Protein AF-A0A4V3A9Y1-F1 (afdb_monomer_lite)

pLDDT: mean 79.06, std 17.5, range [31.09, 97.31]

Radius of gyration: 21.63 Å; chains: 1; bounding box: 69×48×51 Å

Organism: NCBI:txid1442381

Secondary structure (DSSP, 8-state):
--------THHHHSS--HHHHHHHHHHHHHTS-GGG--TT--HHHHHHHHHHHHHHHHHHHHHHHHHHHHHHHHHHH---HHHHHHHHHHHHHHHHHHHHHHHH-GGGGTSHHHHH--TT-S---------

Foldseek 3Di:
DDPPPCPDPVVVPDDDFQLVVLQVQLVCLVVDDPVPDDPPDDSNVVSVVSNVVSVVLLVLLQVLVVLLVVLVVCLVPPPPVVCNVVSVVVNVVSVVSNVVSCVNGVVCVVVVVVSPPPNCPPPPPPVPDDD

Structure (mmCIF, N/CA/C/O backbone):
data_AF-A0A4V3A9Y1-F1
#
_entry.id   AF-A0A4V3A9Y1-F1
#
loop_
_atom_site.group_PDB
_atom_site.id
_atom_site.type_symbol
_atom_site.label_atom_id
_atom_site.label_alt_id
_atom_site.label_comp_id
_atom_site.label_asym_id
_atom_site.label_entity_id
_atom_site.label_seq_id
_atom_site.pdbx_PDB_ins_code
_atom_site.Cartn_x
_atom_site.Cartn_y
_atom_site.Cartn_z
_atom_site.occupancy
_atom_site.B_iso_or_equiv
_atom_site.auth_seq_id
_atom_site.auth_comp_id
_atom_site.auth_asym_id
_atom_site.auth_atom_id
_atom_site.pdbx_PDB_model_num
ATOM 1 N N . MET A 1 1 ? 36.194 7.077 -20.999 1.00 31.09 1 MET A N 1
ATOM 2 C CA . MET A 1 1 ? 34.981 7.918 -20.950 1.00 31.09 1 MET A CA 1
ATOM 3 C C . MET A 1 1 ? 33.993 7.251 -20.008 1.00 31.09 1 MET A C 1
ATOM 5 O O . MET A 1 1 ? 33.429 6.244 -20.418 1.00 31.09 1 MET A O 1
ATOM 9 N N . PRO A 1 2 ? 33.827 7.691 -18.749 1.00 38.62 2 PRO A N 1
ATOM 10 C CA . PRO A 1 2 ? 32.738 7.183 -17.933 1.00 38.62 2 PRO A CA 1
ATOM 11 C C . PRO A 1 2 ? 31.475 7.967 -18.294 1.00 38.62 2 PRO A C 1
ATOM 13 O O . PRO A 1 2 ? 31.439 9.192 -18.180 1.00 38.62 2 PRO A O 1
ATOM 16 N N . VAL A 1 3 ? 30.447 7.267 -18.767 1.00 38.62 3 VAL A N 1
ATOM 17 C CA . VAL A 1 3 ? 29.096 7.826 -18.831 1.00 38.62 3 VAL A CA 1
ATOM 18 C C . VAL A 1 3 ? 28.608 7.874 -17.388 1.00 38.62 3 VAL A C 1
ATOM 20 O O . VAL A 1 3 ? 28.183 6.867 -16.830 1.00 38.62 3 VAL A O 1
ATOM 23 N N . VAL A 1 4 ? 28.767 9.030 -16.746 1.00 34.91 4 VAL A N 1
ATOM 24 C CA . VAL A 1 4 ? 28.169 9.294 -15.438 1.00 34.91 4 VAL A CA 1
ATOM 25 C C . VAL A 1 4 ? 26.670 9.390 -15.690 1.00 34.91 4 VAL A C 1
ATOM 27 O O . VAL A 1 4 ? 26.194 10.353 -16.290 1.00 34.91 4 VAL A O 1
ATOM 30 N N . PHE A 1 5 ? 25.937 8.343 -15.322 1.00 37.81 5 PHE A N 1
ATOM 31 C CA . PHE A 1 5 ? 24.484 8.316 -15.384 1.00 37.81 5 PHE A CA 1
ATOM 32 C C . PHE A 1 5 ? 23.961 9.310 -14.342 1.00 37.81 5 PHE A C 1
ATOM 34 O O . PHE A 1 5 ? 23.736 8.967 -13.186 1.00 37.81 5 PHE A O 1
ATOM 41 N N . SER A 1 6 ? 23.846 10.577 -14.741 1.00 43.66 6 SER A N 1
ATOM 42 C CA . SER A 1 6 ? 23.166 11.614 -13.968 1.00 43.66 6 SER A CA 1
ATOM 43 C C . SER A 1 6 ? 21.662 11.364 -14.066 1.00 43.66 6 SER A C 1
ATOM 45 O O . SER A 1 6 ? 20.934 12.062 -14.768 1.00 43.66 6 SER A O 1
ATOM 47 N N . MET A 1 7 ? 21.197 10.295 -13.418 1.00 37.00 7 MET A N 1
ATOM 48 C CA . MET A 1 7 ? 19.790 10.155 -13.071 1.00 37.00 7 MET A CA 1
ATOM 49 C C . MET A 1 7 ? 19.593 11.055 -11.853 1.00 37.00 7 MET A C 1
ATOM 51 O O . MET A 1 7 ? 20.081 10.746 -10.770 1.00 37.00 7 MET A O 1
ATOM 55 N N . SER A 1 8 ? 18.982 12.221 -12.054 1.00 46.19 8 SER A N 1
ATOM 56 C CA . SER A 1 8 ? 18.840 13.240 -11.014 1.00 46.19 8 SER A CA 1
ATOM 57 C C . SER A 1 8 ? 18.206 12.657 -9.748 1.00 46.19 8 SER A C 1
ATOM 59 O O . SER A 1 8 ? 17.066 12.189 -9.794 1.00 46.19 8 SER A O 1
ATOM 61 N N . GLU A 1 9 ? 18.902 12.771 -8.614 1.00 44.53 9 GLU A N 1
ATOM 62 C CA . GLU A 1 9 ? 18.402 12.461 -7.262 1.00 44.53 9 GLU A CA 1
ATOM 63 C C . GLU A 1 9 ? 17.035 13.114 -6.969 1.00 44.53 9 GLU A C 1
ATOM 65 O O . GLU A 1 9 ? 16.239 12.585 -6.198 1.00 44.53 9 GLU A O 1
ATOM 70 N N . ALA A 1 10 ? 16.713 14.218 -7.652 1.00 42.12 10 ALA A N 1
ATOM 71 C CA . ALA A 1 10 ? 15.444 14.934 -7.546 1.00 42.12 10 ALA A CA 1
ATOM 72 C C . ALA A 1 10 ? 14.206 14.116 -7.973 1.00 42.12 10 ALA A C 1
ATOM 74 O O . ALA A 1 10 ? 13.137 14.312 -7.403 1.00 42.12 10 ALA A O 1
ATOM 75 N N . ALA A 1 11 ? 14.336 13.178 -8.920 1.00 45.00 11 ALA A N 1
ATOM 76 C CA . ALA A 1 11 ? 13.206 12.355 -9.376 1.00 45.00 11 ALA A CA 1
ATOM 77 C C . ALA A 1 11 ? 12.803 11.273 -8.356 1.00 45.00 11 ALA A C 1
ATOM 79 O O . ALA A 1 11 ? 11.704 10.735 -8.414 1.00 45.00 11 ALA A O 1
ATOM 80 N N . TRP A 1 12 ? 13.698 10.951 -7.420 1.00 47.22 12 TRP A N 1
ATOM 81 C CA . TRP A 1 12 ? 13.473 9.955 -6.373 1.00 47.22 12 TRP A CA 1
ATOM 82 C C . TRP A 1 12 ? 12.894 10.554 -5.087 1.00 47.22 12 TRP A C 1
ATOM 84 O O . TRP A 1 12 ? 12.311 9.817 -4.296 1.00 47.22 12 TRP A O 1
ATOM 94 N N . LEU A 1 13 ? 13.099 11.855 -4.843 1.00 47.75 13 LEU A N 1
ATOM 95 C CA . LEU A 1 13 ? 12.975 12.428 -3.498 1.00 47.75 13 LEU A CA 1
ATOM 96 C C . LEU A 1 13 ? 11.815 13.415 -3.313 1.00 47.75 13 LEU A C 1
ATOM 98 O O . LEU A 1 13 ? 11.480 13.727 -2.175 1.00 47.75 13 LEU A O 1
ATOM 102 N N . HIS A 1 14 ? 11.176 13.899 -4.379 1.00 41.16 14 HIS A N 1
ATOM 103 C CA . HIS A 1 14 ? 10.096 14.877 -4.239 1.00 41.16 14 HIS A CA 1
ATOM 104 C C . HIS A 1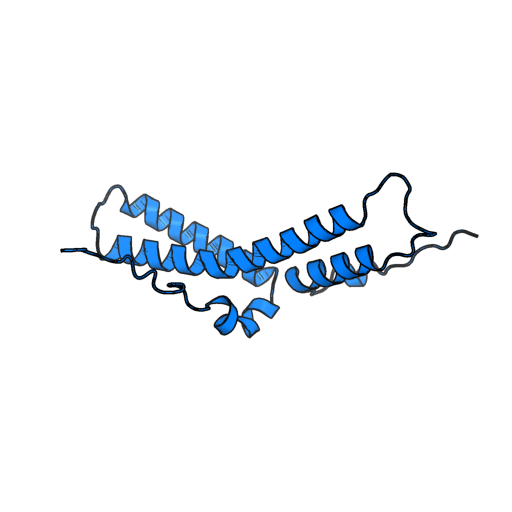 14 ? 8.796 14.421 -4.926 1.00 41.16 14 HIS A C 1
ATOM 106 O O . HIS A 1 14 ? 8.681 14.414 -6.145 1.00 41.16 14 HIS A O 1
ATOM 112 N N . GLU A 1 15 ? 7.808 14.072 -4.090 1.00 52.28 15 GLU A N 1
ATOM 113 C CA . GLU A 1 15 ? 6.356 14.076 -4.376 1.00 52.28 15 GLU A CA 1
ATOM 114 C C . GLU A 1 15 ? 5.758 12.961 -5.253 1.00 52.28 15 GLU A C 1
ATOM 116 O O . GLU A 1 15 ? 4.599 13.059 -5.657 1.00 52.28 15 GLU A O 1
ATOM 121 N N . CYS A 1 16 ? 6.481 11.874 -5.524 1.00 55.56 16 CYS A N 1
ATOM 122 C CA . CYS A 1 16 ? 5.965 10.823 -6.402 1.00 55.56 16 CYS A CA 1
ATOM 123 C C . CYS A 1 16 ? 5.119 9.781 -5.660 1.00 55.56 16 CYS A C 1
ATOM 125 O O . CYS A 1 16 ? 5.530 9.205 -4.656 1.00 55.56 16 CYS A O 1
ATOM 127 N N . ASP A 1 17 ? 3.935 9.530 -6.210 1.00 79.75 17 ASP A N 1
ATOM 128 C CA . ASP A 1 17 ? 3.071 8.412 -5.862 1.00 79.75 17 ASP A CA 1
ATOM 129 C C . ASP A 1 17 ? 3.841 7.084 -5.940 1.00 79.75 17 ASP A C 1
ATOM 131 O O . ASP A 1 17 ? 4.363 6.730 -7.001 1.00 79.75 17 ASP A O 1
ATOM 135 N N . PHE A 1 18 ? 3.953 6.376 -4.809 1.00 83.44 18 PHE A N 1
ATOM 136 C CA . PHE A 1 18 ? 4.771 5.166 -4.713 1.00 83.44 18 PHE A CA 1
ATOM 137 C C . PHE A 1 18 ? 4.317 4.093 -5.709 1.00 83.44 18 PHE A C 1
ATOM 139 O O . PHE A 1 18 ? 5.150 3.530 -6.421 1.00 83.44 18 PHE A O 1
ATOM 146 N N . TYR A 1 19 ? 3.008 3.850 -5.820 1.00 86.00 19 TYR A N 1
ATOM 147 C CA . TYR A 1 19 ? 2.439 2.914 -6.784 1.00 86.00 19 TYR A CA 1
ATOM 148 C C . TYR A 1 19 ? 2.849 3.279 -8.211 1.00 86.00 19 TYR A C 1
ATOM 150 O O . TYR A 1 19 ? 3.471 2.455 -8.879 1.00 86.00 19 TYR A O 1
ATOM 158 N N . ALA A 1 20 ? 2.609 4.512 -8.659 1.00 85.19 20 ALA A N 1
ATOM 159 C CA . ALA A 1 20 ? 3.014 4.954 -9.995 1.00 85.19 20 ALA A CA 1
ATOM 160 C C . ALA A 1 20 ? 4.524 4.774 -10.225 1.00 85.19 20 ALA A C 1
ATOM 162 O O . ALA A 1 20 ? 4.945 4.249 -11.255 1.00 85.19 20 ALA A O 1
ATOM 163 N N . CYS A 1 21 ? 5.337 5.106 -9.219 1.00 87.00 21 CYS A N 1
ATOM 164 C CA . CYS A 1 21 ? 6.785 4.953 -9.284 1.00 87.00 21 CYS A CA 1
ATOM 165 C C . CYS A 1 21 ? 7.206 3.488 -9.486 1.00 87.00 21 CYS A C 1
ATOM 167 O O . CYS A 1 21 ? 8.087 3.206 -10.299 1.00 87.00 21 CYS A O 1
ATOM 169 N N . THR A 1 22 ? 6.577 2.538 -8.790 1.00 88.19 22 THR A N 1
ATOM 170 C CA . THR A 1 22 ? 6.874 1.109 -8.988 1.00 88.19 22 THR A CA 1
ATOM 171 C C . THR A 1 22 ? 6.547 0.638 -10.406 1.00 88.19 22 THR A C 1
ATOM 173 O O . THR A 1 22 ? 7.354 -0.075 -11.003 1.00 88.19 22 THR A O 1
ATOM 176 N N . GLN A 1 23 ? 5.431 1.102 -10.981 1.00 88.38 23 GLN A N 1
ATOM 177 C CA . GLN A 1 23 ? 5.025 0.755 -12.346 1.00 88.38 23 GLN A CA 1
ATOM 178 C C . GLN A 1 23 ? 6.017 1.293 -13.386 1.00 88.38 23 GLN A C 1
ATOM 180 O O . GLN A 1 23 ? 6.516 0.541 -14.227 1.00 88.38 23 GLN A O 1
ATOM 185 N N . ASP A 1 24 ? 6.374 2.576 -13.283 1.00 88.06 24 ASP A N 1
ATOM 186 C CA . ASP A 1 24 ? 7.307 3.222 -14.212 1.00 88.06 24 ASP A CA 1
ATOM 187 C C . ASP A 1 24 ? 8.692 2.567 -14.167 1.00 88.06 24 ASP A C 1
ATOM 189 O O . ASP A 1 24 ? 9.324 2.321 -15.197 1.00 88.06 24 ASP A O 1
ATOM 193 N N . ARG A 1 25 ? 9.175 2.224 -12.970 1.00 86.50 25 ARG A N 1
ATOM 194 C CA . ARG A 1 25 ? 10.487 1.586 -12.799 1.00 86.50 25 ARG A CA 1
ATOM 195 C C . ARG A 1 25 ? 10.512 0.162 -13.327 1.00 86.50 25 ARG A C 1
ATOM 197 O O . ARG A 1 25 ? 11.488 -0.207 -13.977 1.00 86.50 25 ARG A O 1
ATOM 204 N N . ALA A 1 26 ? 9.462 -0.621 -13.088 1.00 90.00 26 ALA A N 1
ATOM 205 C CA . ALA A 1 26 ? 9.338 -1.955 -13.664 1.00 90.00 26 ALA A CA 1
ATOM 206 C C . ALA A 1 26 ? 9.351 -1.889 -15.202 1.00 90.00 26 ALA A C 1
ATOM 208 O O . ALA A 1 26 ? 10.055 -2.663 -15.856 1.00 90.00 26 ALA A O 1
ATOM 209 N N . ALA A 1 27 ? 8.658 -0.907 -15.791 1.00 88.19 27 ALA A N 1
ATOM 210 C CA . ALA A 1 27 ? 8.676 -0.675 -17.233 1.00 88.19 27 ALA A CA 1
ATOM 211 C C . ALA A 1 27 ? 10.077 -0.305 -17.757 1.00 88.19 27 ALA A C 1
ATOM 213 O O . ALA A 1 27 ? 10.523 -0.865 -18.761 1.00 88.19 27 ALA A O 1
ATOM 214 N N . LEU A 1 28 ? 10.803 0.578 -17.062 1.00 90.19 28 LEU A N 1
ATOM 215 C CA . LEU A 1 28 ? 12.177 0.952 -17.424 1.00 90.19 28 LEU A CA 1
ATOM 216 C C . LEU A 1 28 ? 13.148 -0.233 -17.355 1.00 90.19 28 LEU A C 1
ATOM 218 O O . LEU A 1 28 ? 13.992 -0.384 -18.238 1.00 90.19 28 LEU A O 1
ATOM 222 N N . LEU A 1 29 ? 13.022 -1.088 -16.339 1.00 89.00 29 LEU A N 1
ATOM 223 C CA . LEU A 1 29 ? 13.847 -2.290 -16.196 1.00 89.00 29 LEU A CA 1
ATOM 224 C C . LEU A 1 29 ? 13.599 -3.289 -17.333 1.00 89.00 29 LEU A C 1
ATOM 226 O O . LEU A 1 29 ? 14.552 -3.836 -17.891 1.00 89.00 29 LEU A O 1
ATOM 230 N N . ARG A 1 30 ? 12.338 -3.468 -17.742 1.00 88.50 30 ARG A N 1
ATOM 231 C CA . ARG A 1 30 ? 11.974 -4.312 -18.894 1.00 88.50 30 ARG A CA 1
ATOM 232 C C . ARG A 1 30 ? 12.485 -3.747 -20.217 1.00 88.50 30 ARG A C 1
ATOM 234 O O . ARG A 1 30 ? 12.943 -4.506 -21.068 1.00 88.50 30 ARG A O 1
ATOM 241 N N . ALA A 1 31 ? 12.444 -2.426 -20.377 1.00 89.56 31 ALA A N 1
ATOM 242 C CA . ALA A 1 31 ? 12.921 -1.727 -21.570 1.00 89.56 31 ALA A CA 1
ATOM 243 C C . ALA A 1 31 ? 14.456 -1.581 -21.637 1.00 89.56 31 ALA A C 1
ATOM 245 O O . ALA A 1 31 ? 14.976 -1.042 -22.618 1.00 89.56 31 ALA A O 1
ATOM 246 N N . TRP A 1 32 ? 15.192 -2.034 -20.616 1.00 87.88 32 TRP A N 1
ATOM 247 C CA . TRP A 1 32 ? 16.641 -1.865 -20.551 1.00 87.88 32 TRP A CA 1
ATOM 248 C C . TRP A 1 32 ? 17.351 -2.588 -21.711 1.00 87.88 32 TRP A C 1
ATOM 250 O O . TRP A 1 32 ? 17.110 -3.784 -21.911 1.00 87.88 32 TRP A O 1
ATOM 260 N N . PRO A 1 33 ? 18.264 -1.920 -22.449 1.00 87.81 33 PRO A N 1
ATOM 261 C CA . PRO A 1 33 ? 18.945 -2.525 -23.591 1.00 87.81 33 PRO A CA 1
ATOM 262 C C . PRO A 1 33 ? 19.747 -3.773 -23.213 1.00 87.81 33 PRO A C 1
ATOM 264 O O . PRO A 1 33 ? 20.596 -3.716 -22.324 1.00 87.81 33 PRO A O 1
ATOM 267 N N . GLU A 1 34 ? 19.553 -4.870 -23.952 1.00 81.94 34 GLU A N 1
ATOM 268 C CA . GLU A 1 34 ? 20.246 -6.150 -23.716 1.00 81.94 34 GLU A CA 1
ATOM 269 C C . GLU A 1 34 ? 21.774 -5.989 -23.674 1.00 81.94 34 GLU A C 1
ATOM 271 O O . GLU A 1 34 ? 22.442 -6.513 -22.790 1.00 81.94 34 GLU A O 1
ATOM 276 N N . ALA A 1 35 ? 22.325 -5.171 -24.578 1.00 83.56 35 ALA A N 1
ATOM 277 C CA . ALA A 1 35 ? 23.761 -4.905 -24.679 1.00 83.56 35 ALA A CA 1
ATOM 278 C C . ALA A 1 35 ? 24.372 -4.227 -23.435 1.00 83.56 35 ALA A C 1
ATOM 280 O O . ALA A 1 35 ? 25.593 -4.186 -23.297 1.00 83.56 35 ALA A O 1
ATOM 281 N N . LEU A 1 36 ? 23.537 -3.667 -22.555 1.00 82.31 36 LEU A N 1
ATOM 282 C CA . LEU A 1 36 ? 23.933 -2.985 -21.324 1.00 82.31 36 LEU A CA 1
ATOM 283 C C . LEU A 1 36 ? 23.452 -3.731 -20.073 1.00 82.31 36 LEU A C 1
ATOM 285 O O . LEU A 1 36 ? 23.504 -3.165 -18.978 1.00 82.31 36 LEU A O 1
ATOM 289 N N . ARG A 1 37 ? 22.942 -4.963 -20.210 1.00 81.56 37 ARG A N 1
ATOM 290 C CA . ARG A 1 37 ? 22.476 -5.734 -19.058 1.00 81.56 37 ARG A CA 1
ATOM 291 C C . ARG A 1 37 ? 23.650 -6.255 -18.224 1.00 81.56 37 ARG A C 1
ATOM 293 O O . ARG A 1 37 ? 24.610 -6.790 -18.778 1.00 81.56 37 ARG A O 1
ATOM 300 N N . PRO A 1 38 ? 23.589 -6.142 -16.886 1.00 80.81 38 PRO A N 1
ATOM 301 C CA . PRO A 1 38 ? 24.553 -6.806 -16.020 1.00 80.81 38 PRO A CA 1
ATOM 302 C C . PRO A 1 38 ? 24.400 -8.331 -16.123 1.00 80.81 38 PRO A C 1
ATOM 304 O O . PRO A 1 38 ? 23.317 -8.859 -15.900 1.00 80.81 38 PRO A O 1
ATOM 307 N N . ASN A 1 39 ? 25.494 -9.053 -16.377 1.00 77.56 39 ASN A N 1
ATOM 308 C CA . ASN A 1 39 ? 25.481 -10.512 -16.592 1.00 77.56 39 ASN A CA 1
ATOM 309 C C . ASN A 1 39 ? 24.970 -11.354 -15.402 1.00 77.56 39 ASN A C 1
ATOM 311 O O . ASN A 1 39 ? 24.739 -12.547 -15.564 1.00 77.56 39 ASN A O 1
ATOM 315 N N . ALA A 1 40 ? 24.842 -10.771 -14.208 1.00 81.19 40 ALA A N 1
ATOM 316 C CA . ALA A 1 40 ? 24.442 -11.469 -12.983 1.00 81.19 40 ALA A CA 1
ATOM 317 C C . ALA A 1 40 ? 23.096 -10.990 -12.412 1.00 81.19 40 ALA A C 1
ATOM 319 O O . ALA A 1 40 ? 22.735 -11.398 -11.310 1.00 81.19 40 ALA A O 1
ATOM 320 N N . LEU A 1 41 ? 22.378 -10.106 -13.115 1.00 82.50 41 LEU A N 1
ATOM 321 C CA . LEU A 1 41 ? 21.134 -9.524 -12.621 1.00 82.50 41 LEU A CA 1
ATOM 322 C C . LEU A 1 41 ? 19.981 -9.825 -13.577 1.00 82.50 41 LEU A C 1
ATOM 324 O O . LEU A 1 41 ? 19.960 -9.341 -14.708 1.00 82.50 41 LEU A O 1
ATOM 328 N N . ASP A 1 42 ? 19.003 -10.586 -13.092 1.00 88.69 42 ASP A N 1
ATOM 329 C CA . ASP A 1 42 ? 17.748 -10.791 -13.805 1.00 88.69 42 ASP A CA 1
ATOM 330 C C . ASP A 1 42 ? 16.862 -9.546 -13.655 1.00 88.69 42 ASP A C 1
ATOM 332 O O . ASP A 1 42 ? 16.149 -9.361 -12.667 1.00 88.69 42 ASP A O 1
ATOM 336 N N . LEU A 1 43 ? 16.941 -8.657 -14.647 1.00 88.75 43 LEU A N 1
ATOM 337 C CA . LEU A 1 43 ? 16.154 -7.425 -14.673 1.00 88.75 43 LEU A CA 1
ATOM 338 C C . LEU A 1 43 ? 14.650 -7.682 -14.810 1.00 88.75 43 LEU A C 1
ATOM 340 O O . LEU A 1 43 ? 13.868 -6.827 -14.401 1.00 88.75 43 LEU A O 1
ATOM 344 N N . ASN A 1 44 ? 14.235 -8.823 -15.371 1.00 88.94 44 ASN A N 1
ATOM 345 C CA . ASN A 1 44 ? 12.815 -9.143 -15.494 1.00 88.94 44 ASN A CA 1
ATOM 346 C C . ASN A 1 44 ? 12.246 -9.530 -14.132 1.00 88.94 44 ASN A C 1
ATOM 348 O O . ASN A 1 44 ? 11.202 -9.007 -13.750 1.00 88.94 44 ASN A O 1
ATOM 352 N N . HIS A 1 45 ? 12.963 -10.378 -13.392 1.00 89.94 45 HIS A N 1
ATOM 353 C CA . HIS A 1 45 ? 12.563 -10.759 -12.041 1.00 89.94 45 HIS A CA 1
ATOM 354 C C . HIS A 1 45 ? 12.540 -9.548 -11.097 1.00 89.94 45 HIS A C 1
ATOM 356 O O . HIS A 1 45 ? 11.558 -9.327 -10.397 1.00 89.94 45 HIS A O 1
ATOM 362 N N . LEU A 1 46 ? 13.560 -8.685 -11.154 1.00 90.81 46 LEU A N 1
ATOM 363 C CA . LEU A 1 46 ? 13.583 -7.460 -10.348 1.00 90.81 46 LEU A CA 1
ATOM 364 C C . LEU A 1 46 ? 12.439 -6.494 -10.706 1.00 90.81 46 LEU A C 1
ATOM 366 O O . LEU A 1 46 ? 11.879 -5.837 -9.829 1.00 90.81 46 LEU A O 1
ATOM 370 N N . ALA A 1 47 ? 12.092 -6.383 -11.992 1.00 91.44 47 ALA A N 1
ATOM 371 C CA . ALA A 1 47 ? 10.954 -5.573 -12.420 1.00 91.44 47 ALA A CA 1
ATOM 372 C C . ALA A 1 47 ? 9.633 -6.102 -11.845 1.00 91.44 47 ALA A C 1
ATOM 374 O O . ALA A 1 47 ? 8.801 -5.305 -11.416 1.00 91.44 47 ALA A O 1
ATOM 375 N N . GLU A 1 48 ? 9.457 -7.424 -11.819 1.00 91.38 48 GLU A N 1
ATOM 376 C CA . GLU A 1 48 ? 8.291 -8.085 -11.230 1.00 91.38 48 GLU A CA 1
ATOM 377 C C . GLU A 1 48 ? 8.192 -7.820 -9.723 1.00 91.38 48 GLU A C 1
ATOM 379 O O . GLU A 1 48 ? 7.153 -7.355 -9.265 1.00 91.38 48 GLU A O 1
ATOM 384 N N . GLU A 1 49 ? 9.278 -7.985 -8.962 1.00 93.75 49 GLU A N 1
ATOM 385 C CA . GLU A 1 49 ? 9.282 -7.715 -7.514 1.00 93.75 49 GLU A CA 1
ATOM 386 C C . GLU A 1 49 ? 8.913 -6.257 -7.178 1.00 93.75 49 GLU A C 1
ATOM 388 O O . GLU A 1 49 ? 8.200 -5.972 -6.205 1.00 93.75 49 GLU A O 1
ATOM 393 N N . ILE A 1 50 ? 9.390 -5.311 -7.991 1.00 89.62 50 ILE A N 1
ATOM 394 C CA . ILE A 1 50 ? 9.076 -3.890 -7.824 1.00 89.62 50 ILE A CA 1
ATOM 395 C C . ILE A 1 50 ? 7.599 -3.629 -8.135 1.00 89.62 50 ILE A C 1
ATOM 397 O O . ILE A 1 50 ? 6.931 -2.949 -7.356 1.00 89.62 50 ILE A O 1
ATOM 401 N N . GLU A 1 51 ? 7.072 -4.177 -9.229 1.00 90.50 51 GLU A N 1
ATOM 402 C CA . GLU A 1 51 ? 5.657 -4.046 -9.595 1.00 90.50 51 GLU A CA 1
ATOM 403 C C . GLU A 1 51 ? 4.733 -4.666 -8.536 1.00 90.50 51 GLU A C 1
ATOM 405 O O . GLU A 1 51 ? 3.758 -4.035 -8.111 1.00 90.50 51 GLU A O 1
ATOM 410 N N . ASP A 1 52 ? 5.084 -5.851 -8.035 1.00 90.75 52 ASP A N 1
ATOM 411 C CA . ASP A 1 52 ? 4.360 -6.553 -6.977 1.00 90.75 52 ASP A CA 1
ATOM 412 C C . ASP A 1 52 ? 4.299 -5.752 -5.676 1.00 90.75 52 ASP A C 1
ATOM 414 O O . ASP A 1 52 ? 3.280 -5.773 -4.973 1.00 90.75 52 ASP A O 1
ATOM 418 N N . SER A 1 53 ? 5.363 -5.007 -5.366 1.00 88.69 53 SER A N 1
ATOM 419 C CA . SER A 1 53 ? 5.398 -4.107 -4.212 1.00 88.69 53 SER A CA 1
ATOM 420 C C . SER A 1 53 ? 4.356 -2.989 -4.341 1.00 88.69 53 SER A C 1
ATOM 422 O O . SER A 1 53 ? 3.667 -2.664 -3.370 1.00 88.69 53 SER A O 1
ATOM 424 N N . GLY A 1 54 ? 4.173 -2.438 -5.544 1.00 88.75 54 GLY A N 1
ATOM 425 C CA . GLY A 1 54 ? 3.096 -1.491 -5.835 1.00 88.75 54 GLY A CA 1
ATOM 426 C C . GLY A 1 54 ? 1.715 -2.133 -5.716 1.00 88.75 54 GLY A C 1
ATOM 427 O O . GLY A 1 54 ? 0.824 -1.612 -5.039 1.00 88.75 54 GLY A O 1
ATOM 428 N N . GLU A 1 55 ? 1.527 -3.302 -6.323 1.00 89.31 55 GLU A N 1
ATOM 429 C CA . GLU A 1 55 ? 0.242 -4.005 -6.292 1.00 89.31 55 GLU A CA 1
ATOM 430 C C . GLU A 1 55 ? -0.140 -4.443 -4.866 1.00 89.31 55 GLU A C 1
ATOM 432 O O . GLU A 1 55 ? -1.315 -4.474 -4.491 1.00 89.31 55 GLU A O 1
ATOM 437 N N . PHE A 1 56 ? 0.839 -4.728 -4.004 1.00 89.44 56 PHE A N 1
ATOM 438 C CA . PHE A 1 56 ? 0.607 -4.940 -2.577 1.00 89.44 56 PHE A CA 1
ATOM 439 C C . PHE A 1 56 ? -0.021 -3.712 -1.897 1.00 89.44 56 PHE A C 1
ATOM 441 O O . PHE A 1 56 ? -1.030 -3.859 -1.202 1.00 89.44 56 PHE A O 1
ATOM 448 N N . GLN A 1 57 ? 0.500 -2.507 -2.148 1.00 90.81 57 GLN A N 1
ATOM 449 C CA . GLN A 1 57 ? -0.066 -1.259 -1.614 1.00 90.81 57 GLN A CA 1
ATOM 450 C C . GLN A 1 57 ? -1.500 -1.030 -2.112 1.00 90.81 57 GLN A C 1
ATOM 452 O O . GLN A 1 57 ? -2.392 -0.684 -1.331 1.00 90.81 57 GLN A O 1
ATOM 457 N N . ARG A 1 58 ? -1.765 -1.311 -3.395 1.00 89.88 58 ARG A N 1
ATOM 458 C CA . ARG A 1 58 ? -3.116 -1.239 -3.977 1.00 89.88 58 ARG A CA 1
ATOM 459 C C . ARG A 1 58 ? -4.086 -2.209 -3.291 1.00 89.88 58 ARG A C 1
ATOM 461 O O . ARG A 1 58 ? -5.198 -1.827 -2.914 1.00 89.88 58 ARG A O 1
ATOM 468 N N . ARG A 1 59 ? -3.664 -3.457 -3.061 1.00 90.75 59 ARG A N 1
ATOM 469 C CA . ARG A 1 59 ? -4.450 -4.471 -2.329 1.00 90.75 59 ARG A CA 1
ATOM 470 C C . ARG A 1 59 ? -4.695 -4.073 -0.871 1.00 90.75 59 ARG A C 1
ATOM 472 O O . ARG A 1 59 ? -5.800 -4.283 -0.361 1.00 90.75 59 ARG A O 1
ATOM 479 N N . ALA A 1 60 ? -3.713 -3.467 -0.203 1.00 91.50 60 ALA A N 1
ATOM 480 C CA . ALA A 1 60 ? -3.864 -2.926 1.148 1.00 91.50 60 ALA A CA 1
ATOM 481 C C . ALA A 1 60 ? -4.908 -1.796 1.191 1.00 91.50 60 ALA A C 1
ATOM 483 O O . ALA A 1 60 ? -5.813 -1.828 2.030 1.00 91.50 60 ALA A O 1
ATOM 484 N N . ALA A 1 61 ? -4.865 -0.863 0.233 1.00 90.88 61 ALA A N 1
ATOM 485 C CA . ALA A 1 61 ? -5.838 0.225 0.116 1.00 90.88 61 ALA A CA 1
ATOM 486 C C . ALA A 1 61 ? -7.289 -0.276 -0.035 1.00 90.88 61 ALA A C 1
ATOM 488 O O . ALA A 1 61 ? -8.212 0.362 0.474 1.00 90.88 61 ALA A O 1
ATOM 489 N N . ARG A 1 62 ? -7.496 -1.433 -0.682 1.00 89.81 62 ARG A N 1
ATOM 490 C CA . ARG A 1 62 ? -8.817 -2.072 -0.833 1.00 89.81 62 ARG A CA 1
ATOM 491 C C . ARG A 1 62 ? -9.257 -2.870 0.399 1.00 89.81 62 ARG A C 1
ATOM 493 O O . ARG A 1 62 ? -10.424 -2.829 0.781 1.00 89.81 62 ARG A O 1
ATOM 500 N N . SER A 1 63 ? -8.345 -3.610 1.024 1.00 91.44 63 SER A N 1
ATOM 501 C CA . SER A 1 63 ? -8.669 -4.559 2.105 1.00 91.44 63 SER A CA 1
ATOM 502 C C . SER A 1 63 ? -8.789 -3.913 3.488 1.00 91.44 63 SER A C 1
ATOM 504 O O . SER A 1 63 ? -9.688 -4.259 4.257 1.00 91.44 63 SER A O 1
ATOM 506 N N . LEU A 1 64 ? -7.937 -2.940 3.816 1.00 93.31 64 LEU A N 1
ATOM 507 C CA . LEU A 1 64 ? -7.922 -2.294 5.133 1.00 93.31 64 LEU A CA 1
ATOM 508 C C . LEU A 1 64 ? -9.254 -1.609 5.504 1.00 93.31 64 LEU A C 1
ATOM 510 O O . LEU A 1 64 ? -9.714 -1.807 6.634 1.00 93.31 64 LEU A O 1
ATOM 514 N N . PRO A 1 65 ? -9.942 -0.874 4.602 1.00 91.69 65 PRO A N 1
ATOM 515 C CA . PRO A 1 65 ? -11.270 -0.333 4.893 1.00 91.69 65 PRO A CA 1
ATOM 516 C C . PRO A 1 65 ? -12.295 -1.420 5.240 1.00 91.69 65 PRO A C 1
ATOM 518 O O . PRO A 1 65 ? -13.088 -1.240 6.166 1.00 91.69 65 PRO A O 1
ATOM 521 N N . LEU A 1 66 ? -12.255 -2.565 4.549 1.00 91.69 66 LEU A N 1
ATOM 522 C CA . LEU A 1 66 ? -13.146 -3.697 4.819 1.00 91.69 66 LEU A CA 1
ATOM 523 C C . LEU A 1 66 ? -12.901 -4.273 6.211 1.00 91.69 66 LEU A C 1
ATOM 525 O O . LEU A 1 66 ? -13.856 -4.493 6.956 1.00 91.69 66 LEU A O 1
ATOM 529 N N . HIS A 1 67 ? -11.637 -4.433 6.609 1.00 93.69 67 HIS A N 1
ATOM 530 C CA . HIS A 1 67 ? -11.298 -4.863 7.963 1.00 93.69 67 HIS A CA 1
ATOM 531 C C . HIS A 1 67 ? -11.793 -3.874 9.023 1.00 93.69 67 HIS A C 1
ATOM 533 O O . HIS A 1 67 ? -12.351 -4.303 10.037 1.00 93.69 67 HIS A O 1
ATOM 539 N N . VAL A 1 68 ? -11.659 -2.561 8.796 1.00 93.81 68 VAL A N 1
ATOM 540 C CA . VAL A 1 68 ? -12.202 -1.537 9.705 1.00 93.81 68 VAL A CA 1
ATOM 541 C C . VAL A 1 68 ? -13.717 -1.690 9.843 1.00 93.81 68 VAL A C 1
ATOM 543 O O . VAL A 1 68 ? -14.216 -1.778 10.965 1.00 93.81 68 VAL A O 1
ATOM 546 N N . ILE A 1 69 ? -14.450 -1.770 8.728 1.00 92.62 69 ILE A N 1
ATOM 547 C CA . ILE A 1 69 ? -15.914 -1.912 8.732 1.00 92.62 69 ILE A CA 1
ATOM 548 C C . ILE A 1 69 ? -16.328 -3.196 9.455 1.00 92.62 69 ILE A C 1
ATOM 550 O O . ILE A 1 69 ? -17.175 -3.153 10.348 1.00 92.62 69 ILE A O 1
ATOM 554 N N . GLN A 1 70 ? -15.693 -4.326 9.140 1.00 92.75 70 GLN A N 1
ATOM 555 C CA . GLN A 1 70 ? -15.983 -5.615 9.762 1.00 92.75 70 GLN A CA 1
ATOM 556 C C . GLN A 1 70 ? -15.824 -5.560 11.289 1.00 92.75 70 GLN A C 1
ATOM 558 O O . GLN A 1 70 ? -16.683 -6.055 12.019 1.00 92.75 70 GLN A O 1
ATOM 563 N N . HIS A 1 71 ? -14.752 -4.946 11.795 1.00 92.25 71 HIS A N 1
ATOM 564 C CA . HIS A 1 71 ? -14.519 -4.859 13.239 1.00 92.25 71 HIS A CA 1
ATOM 565 C C . HIS A 1 71 ? -15.448 -3.855 13.925 1.00 92.25 71 HIS A C 1
ATOM 567 O O . HIS A 1 71 ? -15.888 -4.110 15.046 1.00 92.25 71 HIS A O 1
ATOM 573 N N . LEU A 1 72 ? -15.822 -2.761 13.258 1.00 92.31 72 LEU A N 1
ATOM 574 C CA . LEU A 1 72 ? -16.846 -1.846 13.771 1.00 92.31 72 LEU A CA 1
ATOM 575 C C . LEU A 1 72 ? -18.218 -2.530 13.875 1.00 92.31 72 LEU A C 1
ATOM 577 O O . LEU A 1 72 ? -18.919 -2.336 14.869 1.00 92.31 72 LEU A O 1
ATOM 581 N N . LEU A 1 73 ? -18.577 -3.378 12.905 1.00 92.81 73 LEU A N 1
ATOM 582 C CA . LEU A 1 73 ? -19.793 -4.192 12.967 1.00 92.81 73 LEU A CA 1
ATOM 583 C C . LEU A 1 73 ? -19.732 -5.209 14.111 1.00 92.81 73 LEU A C 1
ATOM 585 O O . LEU A 1 73 ? -20.681 -5.291 14.892 1.00 92.81 73 LEU A O 1
ATOM 589 N N . LYS A 1 74 ? -18.603 -5.916 14.278 1.00 90.00 74 LYS A N 1
ATOM 590 C CA . LYS A 1 74 ? -18.387 -6.818 15.423 1.00 90.00 74 LYS A CA 1
ATOM 591 C C . LYS A 1 74 ? -18.575 -6.087 16.755 1.00 90.00 74 LYS A C 1
ATOM 593 O O . LYS A 1 74 ? -19.307 -6.569 17.607 1.00 90.00 74 LYS A O 1
ATOM 598 N N . LEU A 1 75 ? -17.997 -4.893 16.903 1.00 90.81 75 LEU A N 1
ATOM 599 C CA . LEU A 1 75 ? -18.136 -4.066 18.107 1.00 90.81 75 LEU A CA 1
ATOM 600 C C . LEU A 1 75 ? -19.580 -3.617 18.376 1.00 90.81 75 LEU A C 1
ATOM 602 O O . LEU A 1 75 ? -19.963 -3.466 19.533 1.00 90.81 75 LEU A O 1
ATOM 606 N N . ARG A 1 76 ? -20.383 -3.380 17.331 1.00 89.50 76 ARG A N 1
ATOM 607 C CA . ARG A 1 76 ? -21.779 -2.946 17.484 1.00 89.50 76 ARG A CA 1
ATOM 608 C C . ARG A 1 76 ? -22.729 -4.100 17.797 1.00 89.50 76 ARG A C 1
ATOM 610 O O . ARG A 1 76 ? -23.706 -3.882 18.509 1.00 89.50 76 ARG A O 1
ATOM 617 N N . LEU A 1 77 ? -22.465 -5.281 17.240 1.00 88.94 77 LEU A N 1
ATOM 618 C CA . LEU A 1 77 ? -23.390 -6.417 17.253 1.00 88.94 77 LEU A CA 1
ATOM 619 C C . LEU A 1 77 ? -23.009 -7.515 18.259 1.00 88.94 77 LEU A C 1
ATOM 621 O O . LEU A 1 77 ? -23.882 -8.269 18.676 1.00 88.94 77 LEU A O 1
ATOM 625 N N . HIS A 1 78 ? -21.745 -7.595 18.685 1.00 82.06 78 HIS A N 1
ATOM 626 C CA . HIS A 1 78 ? -21.255 -8.626 19.604 1.00 82.06 78 HIS A CA 1
ATOM 627 C C . HIS A 1 78 ? -20.655 -8.000 20.874 1.00 82.06 78 HIS A C 1
ATOM 629 O O . HIS A 1 78 ? -19.481 -7.624 20.883 1.00 82.06 78 HIS A O 1
ATOM 635 N N . PRO A 1 79 ? -21.426 -7.905 21.974 1.00 67.06 79 PRO A N 1
ATOM 636 C CA . PRO A 1 79 ? -20.986 -7.285 23.222 1.00 67.06 79 PRO A CA 1
ATOM 637 C C . PRO A 1 79 ? -20.122 -8.231 24.082 1.00 67.06 79 PRO A C 1
ATOM 639 O O . PRO A 1 79 ? -20.360 -8.379 25.280 1.00 67.06 79 PRO A O 1
ATOM 642 N N . ASP A 1 80 ? -19.115 -8.884 23.492 1.00 83.06 80 ASP A N 1
ATOM 643 C CA . ASP A 1 80 ? -18.094 -9.593 24.270 1.00 83.06 80 ASP A CA 1
ATOM 644 C C . ASP A 1 80 ? -17.011 -8.612 24.740 1.00 83.06 80 ASP A C 1
ATOM 646 O O . ASP A 1 80 ? -16.174 -8.145 23.963 1.00 83.06 80 ASP A O 1
ATOM 650 N N . ARG A 1 81 ? -17.010 -8.318 26.044 1.00 74.12 81 ARG A N 1
ATOM 651 C CA . ARG A 1 81 ? -16.099 -7.345 26.667 1.00 74.12 81 ARG A CA 1
ATOM 652 C C . ARG A 1 81 ? -14.622 -7.728 26.545 1.00 74.12 81 ARG A C 1
ATOM 654 O O . ARG A 1 81 ? -13.771 -6.836 26.580 1.00 74.12 81 ARG A O 1
ATOM 661 N N . GLN A 1 82 ? -14.300 -9.021 26.434 1.00 79.25 82 GLN A N 1
ATOM 662 C CA . GLN A 1 82 ? -12.910 -9.469 26.287 1.00 79.25 82 GLN A CA 1
ATOM 663 C C . GLN A 1 82 ? -12.395 -9.189 24.872 1.00 79.25 82 GLN A C 1
ATOM 665 O O . GLN A 1 82 ? -11.315 -8.614 24.706 1.00 79.25 82 GLN A O 1
ATOM 670 N N . SER A 1 83 ? -13.201 -9.505 23.858 1.00 85.69 83 SER A N 1
ATOM 671 C CA . SER A 1 83 ? -12.864 -9.250 22.456 1.00 85.69 83 SER A CA 1
ATOM 672 C C . SER A 1 83 ? -12.951 -7.769 22.068 1.00 85.69 83 SER A C 1
ATOM 674 O O . SER A 1 83 ? -12.193 -7.318 21.210 1.00 85.69 83 SER A O 1
ATOM 676 N N . GLU A 1 84 ? -13.789 -6.973 22.743 1.00 89.25 84 GLU A N 1
ATOM 677 C CA . GLU A 1 84 ? -13.985 -5.545 22.458 1.00 89.25 84 GLU A CA 1
ATOM 678 C C . GLU A 1 84 ? -12.671 -4.745 22.478 1.00 89.25 84 GLU A C 1
ATOM 680 O O . GLU A 1 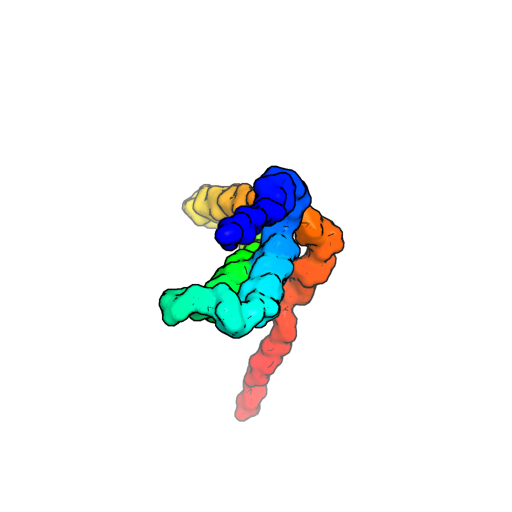84 ? -12.385 -3.967 21.564 1.00 89.25 84 GLU A O 1
ATOM 685 N N . ARG A 1 85 ? -11.837 -4.950 23.509 1.00 90.31 85 ARG A N 1
ATOM 686 C CA . ARG A 1 85 ? -10.546 -4.249 23.641 1.00 90.31 85 ARG A CA 1
ATOM 687 C C . ARG A 1 85 ? -9.597 -4.603 22.499 1.00 90.31 85 ARG A C 1
ATOM 689 O O . ARG A 1 85 ? -8.921 -3.721 21.969 1.00 90.31 85 ARG A O 1
ATOM 696 N N . ARG A 1 86 ? -9.563 -5.881 22.113 1.00 91.50 86 ARG A N 1
ATOM 697 C CA . ARG A 1 86 ? -8.737 -6.379 21.011 1.00 91.50 86 ARG A CA 1
ATOM 698 C C . ARG A 1 86 ? -9.194 -5.792 19.678 1.00 91.50 86 ARG A C 1
ATOM 700 O O . ARG A 1 86 ? -8.376 -5.209 18.977 1.00 91.50 86 ARG A O 1
ATOM 707 N N . TRP A 1 87 ? -10.487 -5.856 19.369 1.00 93.50 87 TRP A N 1
ATOM 708 C CA . TRP A 1 87 ? -11.023 -5.332 18.110 1.00 93.50 87 TRP A CA 1
ATOM 709 C C . TRP A 1 87 ? -10.859 -3.818 17.991 1.00 93.50 87 TRP A C 1
ATOM 711 O O . TRP A 1 87 ? -10.543 -3.324 16.915 1.00 93.50 87 TRP A O 1
ATOM 721 N N . LYS A 1 88 ? -10.998 -3.062 19.089 1.00 93.38 88 LYS A N 1
ATOM 722 C CA . LYS A 1 88 ? -10.691 -1.621 19.095 1.00 93.38 88 LYS A CA 1
ATOM 723 C C . LYS A 1 88 ? -9.227 -1.344 18.747 1.00 93.38 88 LYS A C 1
ATOM 725 O O . LYS A 1 88 ? -8.950 -0.431 17.973 1.00 93.38 88 LYS A O 1
ATOM 730 N N . LYS A 1 89 ? -8.297 -2.138 19.289 1.00 95.06 89 LYS A N 1
ATOM 731 C CA . LYS A 1 89 ? -6.870 -2.036 18.955 1.00 95.06 89 LYS A CA 1
ATOM 732 C C . LYS A 1 89 ? -6.614 -2.375 17.483 1.00 95.06 89 LYS A C 1
ATOM 734 O O . LYS A 1 89 ? -5.882 -1.646 16.825 1.00 95.06 89 LYS A O 1
ATOM 739 N N . GLU A 1 90 ? -7.245 -3.428 16.968 1.00 94.50 90 GLU A N 1
ATOM 740 C CA . GLU A 1 90 ? -7.145 -3.832 15.558 1.00 94.50 90 GLU A CA 1
ATOM 741 C C . GLU A 1 90 ? -7.703 -2.747 14.618 1.00 94.50 90 GLU A C 1
ATOM 743 O O . GLU A 1 90 ? -7.026 -2.372 13.667 1.00 94.50 90 GLU A O 1
ATOM 748 N N . VAL A 1 91 ? -8.860 -2.143 14.929 1.00 95.38 91 VAL A N 1
ATOM 749 C CA . VAL A 1 91 ? -9.416 -1.002 14.168 1.00 95.38 91 VAL A CA 1
ATOM 750 C C . VAL A 1 91 ? -8.433 0.162 14.094 1.00 95.38 91 VAL A C 1
ATOM 752 O O . VAL A 1 91 ? -8.268 0.745 13.024 1.00 95.38 91 VAL A O 1
ATOM 755 N N . ASN A 1 92 ? -7.795 0.518 15.210 1.00 96.75 92 ASN A N 1
ATOM 756 C CA . ASN A 1 92 ? -6.809 1.598 15.216 1.00 96.75 92 ASN A CA 1
ATOM 757 C C . ASN A 1 92 ? -5.592 1.238 14.357 1.00 96.75 92 ASN A C 1
ATOM 759 O O . ASN A 1 92 ? -5.203 2.040 13.517 1.00 96.75 92 ASN A O 1
ATOM 763 N N . GLY A 1 93 ? -5.079 0.008 14.475 1.00 97.31 93 GLY A N 1
ATOM 764 C CA . GLY A 1 93 ? -3.983 -0.476 13.633 1.00 97.31 93 GLY A CA 1
ATOM 765 C C . GLY A 1 93 ? -4.309 -0.430 12.138 1.00 97.31 93 GLY A C 1
ATOM 766 O O . GLY A 1 93 ? -3.513 0.082 11.358 1.00 97.31 93 GLY A O 1
ATOM 767 N N . PHE A 1 94 ? -5.502 -0.878 11.732 1.00 95.81 94 PHE A N 1
ATOM 768 C CA . PHE A 1 94 ? -5.921 -0.803 10.328 1.00 95.81 94 PHE A CA 1
ATOM 769 C C . PHE A 1 94 ? -6.089 0.638 9.841 1.00 95.81 94 PHE A C 1
ATOM 771 O O . PHE A 1 94 ? -5.785 0.929 8.690 1.00 95.81 94 PHE A O 1
ATOM 778 N N . ARG A 1 95 ? -6.562 1.552 10.698 1.00 95.25 95 ARG A N 1
ATOM 779 C CA . ARG A 1 95 ? -6.679 2.979 10.360 1.00 95.25 95 ARG A CA 1
ATOM 780 C C . ARG A 1 95 ? -5.322 3.651 10.197 1.00 95.25 95 ARG A C 1
ATOM 782 O O . ARG A 1 95 ? -5.179 4.460 9.286 1.00 95.25 95 ARG A O 1
ATOM 789 N N . ASP A 1 96 ? -4.360 3.324 11.055 1.00 96.69 96 ASP A N 1
ATOM 790 C CA . ASP A 1 96 ? -2.994 3.831 10.943 1.00 96.69 96 ASP A CA 1
ATOM 791 C C . ASP A 1 96 ? -2.338 3.317 9.657 1.00 96.69 96 ASP A C 1
ATOM 793 O O . ASP A 1 96 ? -1.904 4.128 8.846 1.00 96.69 96 ASP A O 1
ATOM 797 N N . GLN A 1 97 ? -2.406 2.008 9.389 1.00 94.44 97 GLN A N 1
ATOM 798 C CA . GLN A 1 97 ? -1.916 1.435 8.129 1.00 94.44 97 GLN A CA 1
ATOM 799 C C . GLN A 1 97 ? -2.577 2.083 6.910 1.00 94.44 97 GLN A C 1
ATOM 801 O O . GLN A 1 97 ? -1.907 2.424 5.943 1.00 94.44 97 GLN A O 1
ATOM 806 N N . LEU A 1 98 ? -3.894 2.304 6.959 1.00 92.00 98 LEU A N 1
ATOM 807 C CA . LEU A 1 98 ? -4.613 2.953 5.868 1.00 92.00 98 LEU A CA 1
ATOM 808 C C . LEU A 1 98 ? -4.118 4.388 5.649 1.00 92.00 98 LEU A C 1
ATOM 810 O O . LEU A 1 98 ? -3.938 4.803 4.509 1.00 92.00 98 LEU A O 1
ATOM 814 N N . ARG A 1 99 ? -3.884 5.152 6.723 1.00 92.44 99 ARG A N 1
ATOM 815 C CA . ARG A 1 99 ? -3.326 6.507 6.624 1.00 92.44 99 ARG A CA 1
ATOM 816 C C . ARG A 1 99 ? -1.971 6.485 5.925 1.00 92.44 99 ARG A C 1
ATOM 818 O O . ARG A 1 99 ? -1.759 7.329 5.059 1.00 92.44 99 ARG A O 1
ATOM 825 N N . ASP A 1 100 ? -1.109 5.541 6.284 1.00 92.00 100 ASP A N 1
ATOM 826 C CA . ASP A 1 100 ? 0.250 5.448 5.754 1.00 92.00 100 ASP A CA 1
ATOM 827 C C . ASP A 1 100 ? 0.223 5.078 4.258 1.00 92.00 100 ASP A C 1
ATOM 829 O O . ASP A 1 100 ? 0.787 5.803 3.438 1.00 92.00 100 ASP A O 1
ATOM 833 N N . VAL A 1 101 ? -0.589 4.084 3.865 1.00 91.25 101 VAL A N 1
ATOM 834 C CA . VAL A 1 101 ? -0.827 3.724 2.450 1.00 91.25 101 VAL A CA 1
ATOM 835 C C . VAL A 1 101 ? -1.274 4.943 1.628 1.00 91.25 101 VAL A C 1
ATOM 837 O O . VAL A 1 101 ? -0.762 5.191 0.539 1.00 91.25 101 VAL A O 1
ATOM 840 N N . PHE A 1 102 ? -2.213 5.744 2.142 1.00 89.19 102 PHE A N 1
ATOM 841 C CA . PHE A 1 102 ? -2.715 6.950 1.463 1.00 89.19 102 PHE A CA 1
ATOM 842 C C . PHE A 1 102 ? -1.789 8.175 1.559 1.00 89.19 102 PHE A C 1
ATOM 844 O O . PHE A 1 102 ? -2.069 9.197 0.918 1.00 89.19 102 PHE A O 1
ATOM 851 N N . ALA A 1 103 ? -0.761 8.135 2.404 1.00 87.75 103 ALA A N 1
ATOM 852 C CA . ALA A 1 103 ? 0.284 9.152 2.461 1.00 87.75 103 ALA A CA 1
ATOM 853 C C . ALA A 1 103 ? 1.364 8.863 1.411 1.00 87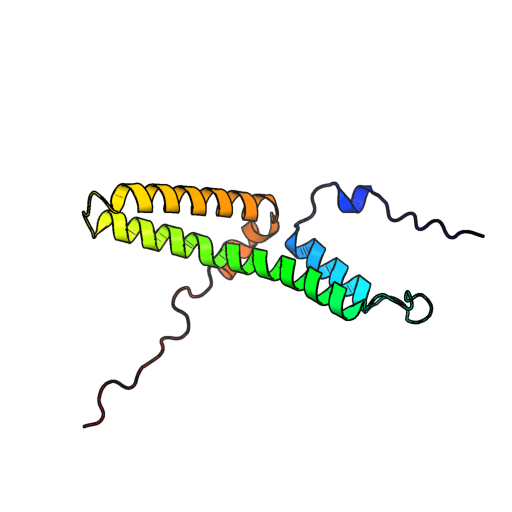.75 103 ALA A C 1
ATOM 855 O O . ALA A 1 103 ? 1.785 9.778 0.712 1.00 87.75 103 ALA A O 1
ATOM 856 N N . GLU A 1 104 ? 1.732 7.591 1.254 1.00 86.56 104 GLU A N 1
ATOM 857 C CA . GLU A 1 104 ? 2.700 7.116 0.257 1.00 86.56 104 GLU A CA 1
ATOM 858 C C . GLU A 1 104 ? 2.127 7.092 -1.1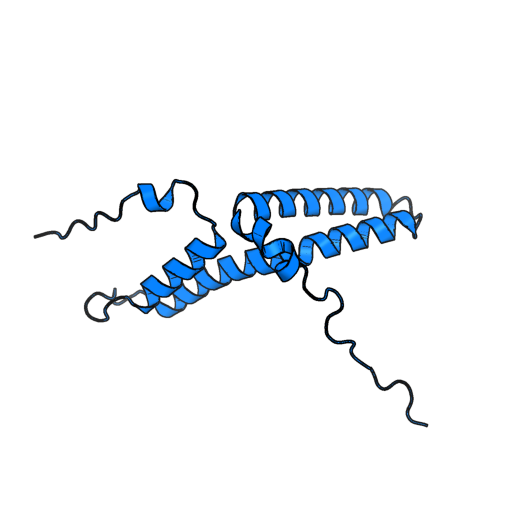72 1.00 86.56 104 GLU A C 1
ATOM 86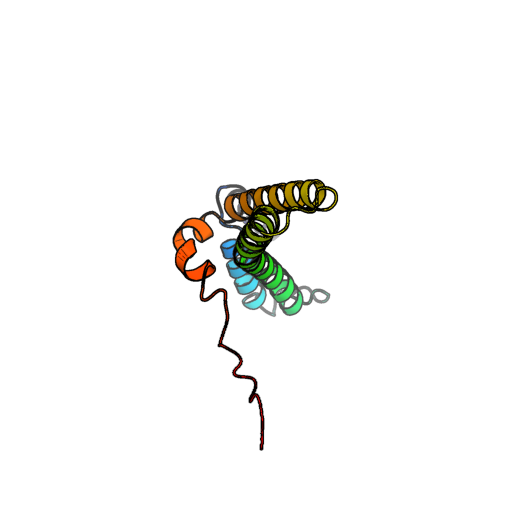0 O O . GLU A 1 104 ? 2.873 7.191 -2.144 1.00 86.56 104 GLU A O 1
ATOM 865 N N . ASN A 1 105 ? 0.797 7.003 -1.316 1.00 86.56 105 ASN A N 1
ATOM 866 C CA . ASN A 1 105 ? 0.114 6.907 -2.612 1.00 86.56 105 ASN A CA 1
ATOM 867 C C . ASN A 1 105 ? -0.987 7.979 -2.759 1.00 86.56 105 ASN A C 1
ATOM 869 O O . ASN A 1 105 ? -2.181 7.681 -2.617 1.00 86.56 105 ASN A O 1
ATOM 873 N N . PRO A 1 106 ? -0.639 9.256 -3.012 1.00 85.31 106 PRO A N 1
ATOM 874 C CA . PRO A 1 106 ? -1.627 10.323 -3.160 1.00 85.31 106 PRO A CA 1
ATOM 875 C C . PRO A 1 106 ? -2.645 10.091 -4.291 1.00 85.31 106 PRO A C 1
ATOM 877 O O . PRO A 1 106 ? -3.802 10.501 -4.146 1.00 85.31 106 PRO A O 1
ATOM 880 N N . SER A 1 107 ? -2.276 9.404 -5.381 1.00 82.81 107 SER A N 1
ATOM 881 C CA . SER A 1 107 ? -3.172 9.111 -6.515 1.00 82.81 107 SER A CA 1
ATOM 882 C C . SER A 1 107 ? -4.342 8.206 -6.124 1.00 82.81 107 SER A C 1
ATOM 884 O O . SER A 1 107 ? -5.447 8.351 -6.656 1.00 82.81 107 SER A O 1
ATOM 886 N N . PHE A 1 108 ? -4.169 7.358 -5.103 1.00 87.25 108 PHE A N 1
ATOM 887 C CA . PHE A 1 108 ? -5.243 6.511 -4.583 1.00 87.25 108 PHE A CA 1
ATOM 888 C C . PHE A 1 108 ? -6.424 7.336 -4.061 1.00 87.25 108 PHE A C 1
ATOM 890 O O . PHE A 1 108 ? -7.557 6.854 -4.042 1.00 87.25 108 PHE A O 1
ATOM 897 N N . ARG A 1 109 ? -6.211 8.605 -3.676 1.00 81.44 109 ARG A N 1
ATOM 898 C CA . ARG A 1 109 ? -7.295 9.509 -3.249 1.00 81.44 109 ARG A CA 1
ATOM 899 C C . ARG A 1 109 ? -8.248 9.854 -4.391 1.00 81.44 109 ARG A C 1
ATOM 901 O O . ARG A 1 109 ? -9.455 9.948 -4.155 1.00 81.44 109 ARG A O 1
ATOM 908 N N . ALA A 1 110 ? -7.725 10.013 -5.605 1.00 81.69 110 ALA A N 1
ATOM 909 C CA . ALA A 1 110 ? -8.535 10.207 -6.803 1.00 81.69 110 ALA A CA 1
ATOM 910 C C . ALA A 1 110 ? -9.223 8.895 -7.215 1.00 81.69 110 ALA A C 1
ATOM 912 O O . ALA A 1 110 ? -10.406 8.898 -7.547 1.00 81.69 110 ALA A O 1
ATOM 913 N N . ALA A 1 111 ? -8.523 7.766 -7.082 1.00 79.31 111 ALA A N 1
ATOM 914 C CA . ALA A 1 111 ? -9.022 6.440 -7.444 1.00 79.31 111 ALA A CA 1
ATOM 915 C C . ALA A 1 111 ? -9.889 5.750 -6.367 1.00 79.31 111 ALA A C 1
ATOM 917 O O . ALA A 1 111 ? -10.215 4.574 -6.509 1.00 79.31 111 ALA A O 1
ATOM 918 N N . ARG A 1 112 ? -10.300 6.430 -5.283 1.00 78.81 112 ARG A N 1
ATOM 919 C CA . ARG A 1 112 ? -11.009 5.790 -4.145 1.00 78.81 112 ARG A CA 1
ATOM 920 C C . ARG A 1 112 ? -12.232 4.975 -4.553 1.00 78.81 112 ARG A C 1
ATOM 922 O O . ARG A 1 112 ? -12.465 3.918 -3.978 1.00 78.81 112 ARG A O 1
ATOM 929 N N . THR A 1 113 ? -13.019 5.477 -5.502 1.00 79.00 113 THR A N 1
ATOM 930 C CA . THR A 1 113 ? -14.228 4.789 -5.976 1.00 79.00 113 THR A CA 1
ATOM 931 C C . THR A 1 113 ? -13.876 3.484 -6.683 1.00 79.00 113 THR A C 1
ATOM 933 O O . THR A 1 113 ? -14.531 2.472 -6.465 1.00 79.00 113 THR A O 1
ATOM 936 N N . GLU A 1 114 ? -12.815 3.494 -7.487 1.00 80.19 114 GLU A N 1
ATOM 937 C CA . GLU A 1 114 ? -12.320 2.306 -8.179 1.00 80.19 114 GLU A CA 1
ATOM 938 C C . GLU A 1 114 ? -11.708 1.305 -7.192 1.00 80.19 114 GLU A C 1
ATOM 940 O O . GLU A 1 114 ? -12.027 0.120 -7.233 1.00 80.19 114 GLU A O 1
ATOM 945 N N . LEU A 1 115 ? -10.892 1.790 -6.251 1.00 81.62 115 LEU A N 1
ATOM 946 C CA . LEU A 1 115 ? -10.261 0.968 -5.214 1.00 81.62 115 LEU A CA 1
ATOM 947 C C . LEU A 1 115 ? -11.278 0.310 -4.282 1.00 81.62 115 LEU A C 1
ATOM 949 O O . LEU A 1 115 ? -11.052 -0.814 -3.834 1.00 81.62 115 LEU A O 1
ATOM 953 N N . ALA A 1 116 ? -12.393 0.988 -3.992 1.00 73.06 116 ALA A N 1
ATOM 954 C CA . ALA A 1 116 ? -13.483 0.405 -3.221 1.00 73.06 116 ALA A CA 1
ATOM 955 C C . ALA A 1 116 ? -14.061 -0.832 -3.930 1.00 73.06 116 ALA A C 1
ATOM 957 O O . ALA A 1 116 ? -14.340 -1.832 -3.266 1.00 73.06 116 ALA A O 1
ATOM 958 N N . GLY A 1 117 ? -14.158 -0.792 -5.267 1.00 72.19 117 GLY A N 1
ATOM 959 C CA . GLY A 1 117 ? -14.679 -1.876 -6.098 1.00 72.19 117 GLY A CA 1
ATOM 960 C C . GLY A 1 117 ? -16.029 -2.415 -5.609 1.00 72.19 117 GLY A C 1
ATOM 961 O O . GLY A 1 117 ? -16.725 -1.782 -4.817 1.00 72.19 117 GLY A O 1
ATOM 962 N N . ASP A 1 118 ? -16.400 -3.613 -6.061 1.00 66.56 118 ASP A N 1
ATOM 963 C CA . ASP A 1 118 ? -17.422 -4.402 -5.370 1.00 66.56 118 ASP A CA 1
ATOM 964 C C . ASP A 1 118 ? -16.754 -5.127 -4.184 1.00 66.56 118 ASP A C 1
ATOM 966 O O . ASP A 1 118 ? -15.874 -5.972 -4.407 1.00 66.56 118 ASP A O 1
ATOM 970 N N . PRO A 1 119 ? -17.098 -4.799 -2.926 1.00 60.88 119 PRO A N 1
ATOM 971 C CA . PRO A 1 119 ? -16.500 -5.431 -1.756 1.00 60.88 119 PRO A CA 1
ATOM 972 C C . PRO A 1 119 ? -16.987 -6.867 -1.530 1.00 60.88 119 PRO A C 1
ATOM 974 O O . PRO A 1 119 ? -16.348 -7.604 -0.782 1.00 60.88 119 PRO A O 1
ATOM 977 N N . PHE A 1 120 ? -18.090 -7.274 -2.164 1.00 59.25 120 PHE A N 1
ATOM 978 C CA . PHE A 1 120 ? -18.677 -8.603 -1.996 1.00 59.25 120 PHE A CA 1
ATOM 979 C C . PHE A 1 120 ? -18.222 -9.600 -3.066 1.00 59.25 120 PHE A C 1
ATOM 981 O O . PHE A 1 120 ? -18.494 -10.792 -2.932 1.00 59.25 120 PHE A O 1
ATOM 988 N N . GLY A 1 121 ? -17.477 -9.136 -4.078 1.00 61.56 121 GLY A N 1
ATOM 989 C CA . GLY A 1 121 ? -17.088 -9.958 -5.221 1.00 61.56 121 GLY A CA 1
ATOM 990 C C . GLY A 1 121 ? -18.308 -10.502 -5.979 1.00 61.56 121 GLY A C 1
ATOM 991 O O . GLY A 1 121 ? -19.453 -10.201 -5.639 1.00 61.56 121 GLY A O 1
ATOM 992 N N . PRO A 1 122 ? -18.107 -11.322 -7.023 1.00 58.34 122 PRO A N 1
ATOM 993 C CA . PRO A 1 122 ? -19.229 -12.031 -7.617 1.00 58.34 122 PRO A CA 1
ATOM 994 C C . PRO A 1 122 ? -19.897 -12.888 -6.537 1.00 58.34 122 PRO A C 1
ATOM 996 O O . PRO A 1 122 ? -19.233 -13.701 -5.895 1.00 58.34 122 PRO A O 1
ATOM 999 N N . VAL A 1 123 ? -21.209 -12.706 -6.346 1.00 55.12 123 VAL A N 1
ATOM 1000 C CA . VAL A 1 123 ? -22.018 -13.563 -5.471 1.00 55.12 123 VAL A CA 1
ATOM 1001 C C . VAL A 1 123 ? -21.810 -15.004 -5.921 1.00 55.12 123 VAL A C 1
ATOM 1003 O O . VAL A 1 123 ? -22.321 -15.416 -6.966 1.00 55.12 123 VAL A O 1
ATOM 1006 N N . GLN A 1 124 ? -21.044 -15.764 -5.142 1.00 59.94 124 GLN A N 1
ATOM 1007 C CA . GLN A 1 124 ? -20.873 -17.186 -5.362 1.00 59.94 124 GLN A CA 1
ATOM 1008 C C . GLN A 1 124 ? -22.214 -17.826 -5.010 1.00 59.94 124 GLN A C 1
ATOM 1010 O O . GLN A 1 124 ? -22.573 -17.988 -3.846 1.00 59.94 124 GLN A O 1
ATOM 1015 N N . ARG A 1 125 ? -23.035 -18.061 -6.038 1.00 48.31 125 ARG A N 1
ATOM 1016 C CA . ARG A 1 125 ? -24.257 -18.847 -5.905 1.00 48.31 125 ARG A CA 1
ATOM 1017 C C . ARG A 1 125 ? -23.817 -20.284 -5.696 1.00 48.31 125 ARG A C 1
ATOM 1019 O O . ARG A 1 125 ? -23.706 -21.035 -6.660 1.00 48.31 125 ARG A O 1
ATOM 1026 N N . ASP A 1 126 ? -23.544 -20.641 -4.450 1.00 55.50 126 ASP A N 1
ATOM 1027 C CA . ASP A 1 126 ? -23.500 -22.042 -4.072 1.00 55.50 126 ASP A CA 1
ATOM 1028 C C . ASP A 1 126 ? -24.866 -22.631 -4.449 1.00 55.50 126 ASP A C 1
ATOM 1030 O O . ASP A 1 126 ? -25.898 -22.086 -4.033 1.00 55.50 126 ASP A O 1
ATOM 1034 N N . PRO A 1 127 ? -24.926 -23.674 -5.296 1.00 57.38 127 PRO A N 1
ATOM 1035 C CA . PRO A 1 127 ? -26.175 -24.357 -5.575 1.00 57.38 127 PRO A CA 1
ATOM 1036 C C . PRO A 1 127 ? -26.608 -25.079 -4.295 1.00 57.38 127 PRO A C 1
ATOM 1038 O O . PRO A 1 127 ? -26.310 -26.250 -4.076 1.00 57.38 127 PRO A O 1
ATOM 1041 N N . CYS A 1 128 ? -27.291 -24.355 -3.410 1.00 52.91 128 CYS A N 1
ATOM 1042 C CA . CYS A 1 128 ? -27.988 -24.935 -2.278 1.00 52.91 128 CYS A CA 1
ATOM 1043 C C . CYS A 1 128 ? -29.093 -25.856 -2.808 1.00 52.91 128 CYS A C 1
ATOM 1045 O O . CYS A 1 128 ? -30.085 -25.381 -3.356 1.00 52.91 128 CYS A O 1
ATOM 1047 N N . GLY A 1 129 ? -28.920 -27.160 -2.586 1.00 54.03 129 GLY A N 1
ATOM 1048 C CA . GLY A 1 129 ? -30.004 -28.141 -2.532 1.00 54.03 129 GLY A CA 1
ATOM 1049 C C . GLY A 1 129 ? -30.465 -28.691 -3.878 1.00 54.03 129 GLY A C 1
ATOM 1050 O O . GLY A 1 129 ? -31.499 -28.284 -4.401 1.00 54.03 129 GLY A O 1
ATOM 1051 N N . GLY A 1 130 ? -29.739 -29.686 -4.391 1.00 55.19 130 GLY A N 1
ATOM 1052 C CA . GLY A 1 130 ? -30.349 -30.712 -5.233 1.00 55.19 130 GLY A CA 1
ATOM 1053 C C . GLY A 1 130 ? -31.261 -31.594 -4.375 1.00 55.19 130 GLY A C 1
ATOM 1054 O O . GLY A 1 130 ? -30.862 -32.001 -3.286 1.00 55.19 130 GLY A O 1
ATOM 1055 N N . THR A 1 131 ? -32.477 -31.786 -4.882 1.00 50.25 131 THR A N 1
ATOM 1056 C CA . THR A 1 131 ? -33.605 -32.619 -4.417 1.00 50.25 131 THR A CA 1
ATOM 1057 C C . THR A 1 131 ? -33.247 -33.955 -3.788 1.00 50.25 131 THR A C 1
ATOM 1059 O O . THR A 1 131 ? -32.372 -34.639 -4.365 1.00 50.25 131 THR A O 1
#

Sequence (131 aa):
MPVVFSMSEAAWLHECDFYACTQDRAALLRAWPEALRPNALDL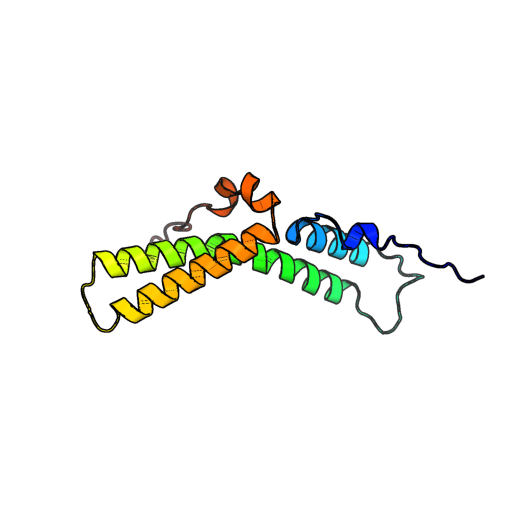NHLAEEIEDSGEFQRRAARSLPLHVIQHLLKLRLHPDRQSERRWKKEVNGFRDQLRDVFAENPSFRAARTELAGDPFGPVQRDPCGGT

InterPro domains:
  IPR002636 Protein from unkown function DUF29 [PF01724] (13-111)
  IPR002636 Protein from unkown function DUF29 [PTHR34235] (11-112)